Protein AF-A0A7W1Q3W5-F1 (afdb_monomer)

Structure (mmCIF, N/CA/C/O backbone):
data_AF-A0A7W1Q3W5-F1
#
_entry.id   AF-A0A7W1Q3W5-F1
#
loop_
_atom_site.group_PDB
_atom_site.id
_atom_site.type_symbol
_atom_site.label_atom_id
_atom_site.label_alt_id
_atom_site.label_comp_id
_atom_site.label_asym_id
_atom_site.label_entity_id
_atom_site.label_seq_id
_atom_site.pdbx_PDB_ins_code
_atom_site.Cartn_x
_atom_site.Cartn_y
_atom_site.Cartn_z
_atom_site.occupancy
_atom_site.B_iso_or_equiv
_atom_site.auth_seq_id
_atom_site.auth_comp_id
_atom_site.auth_asym_id
_atom_site.auth_atom_id
_atom_site.pdbx_PDB_model_num
ATOM 1 N N . MET A 1 1 ? 18.674 11.547 27.049 1.00 40.62 1 MET A N 1
ATOM 2 C CA . MET A 1 1 ? 17.275 11.812 26.647 1.00 40.62 1 MET A CA 1
ATOM 3 C C . MET A 1 1 ? 16.753 10.562 25.962 1.00 40.62 1 MET A C 1
ATOM 5 O O . MET A 1 1 ? 17.500 10.043 25.142 1.00 40.62 1 MET A O 1
ATOM 9 N N . PRO A 1 2 ? 15.563 10.035 26.292 1.00 38.75 2 PRO A N 1
ATOM 10 C CA . PRO A 1 2 ? 14.986 8.956 25.496 1.00 38.75 2 PRO A CA 1
ATOM 11 C C . PRO A 1 2 ? 14.741 9.477 24.074 1.00 38.75 2 PRO A C 1
ATOM 13 O O . PRO A 1 2 ? 14.192 10.569 23.912 1.00 38.75 2 PRO A O 1
ATOM 16 N N . GLU A 1 3 ? 15.195 8.737 23.061 1.00 40.53 3 GLU A N 1
ATOM 17 C CA . GLU A 1 3 ? 14.913 9.061 21.661 1.00 40.53 3 GLU A CA 1
ATOM 18 C C . GLU A 1 3 ? 13.396 9.215 21.452 1.00 40.53 3 GLU A C 1
ATOM 20 O O . GLU A 1 3 ? 12.605 8.476 22.055 1.00 40.53 3 GLU A O 1
ATOM 25 N N . PRO A 1 4 ? 12.949 10.174 20.622 1.00 46.84 4 PRO A N 1
ATOM 26 C CA . PRO A 1 4 ? 11.540 10.288 20.295 1.00 46.84 4 PRO A CA 1
ATOM 27 C C . PRO A 1 4 ? 11.075 8.972 19.670 1.00 46.84 4 PRO A C 1
ATOM 29 O O . PRO A 1 4 ? 11.595 8.557 18.640 1.00 46.84 4 PRO A O 1
ATOM 32 N N . ILE A 1 5 ? 10.080 8.327 20.296 1.00 50.56 5 ILE A N 1
ATOM 33 C CA . ILE A 1 5 ? 9.425 7.132 19.743 1.00 50.56 5 ILE A CA 1
ATOM 34 C C . ILE A 1 5 ? 9.083 7.431 18.275 1.00 50.56 5 ILE A C 1
ATOM 36 O O . ILE A 1 5 ? 8.315 8.381 18.047 1.00 50.56 5 ILE A O 1
ATOM 40 N N . PRO A 1 6 ? 9.633 6.680 17.302 1.00 59.75 6 PRO A N 1
ATOM 41 C CA . PRO A 1 6 ? 9.389 6.947 15.895 1.00 59.75 6 PRO A CA 1
ATOM 42 C C . PRO A 1 6 ? 7.882 6.897 15.629 1.00 59.75 6 PRO A C 1
ATOM 44 O O . PRO A 1 6 ? 7.162 6.042 16.149 1.00 59.75 6 PRO A O 1
ATOM 47 N N . GLY A 1 7 ? 7.379 7.884 14.885 1.00 67.94 7 GLY A N 1
ATOM 48 C CA . GLY A 1 7 ? 5.961 7.953 14.540 1.00 67.94 7 GLY A CA 1
ATOM 49 C C . GLY A 1 7 ? 5.513 6.710 13.767 1.00 67.94 7 GLY A C 1
ATOM 50 O O . GLY A 1 7 ? 6.300 6.087 13.060 1.00 67.94 7 GLY A O 1
ATOM 51 N N . PHE A 1 8 ? 4.232 6.355 13.877 1.00 83.12 8 PHE A N 1
ATOM 52 C CA . PHE A 1 8 ? 3.662 5.278 13.069 1.00 83.12 8 PHE A CA 1
ATOM 53 C C . PHE A 1 8 ? 3.396 5.773 11.646 1.00 83.12 8 PHE A C 1
ATOM 55 O O . PHE A 1 8 ? 2.922 6.899 11.470 1.00 83.12 8 PHE A O 1
ATOM 62 N N . GLY A 1 9 ? 3.653 4.925 10.650 1.00 91.50 9 GLY A N 1
ATOM 63 C CA . GLY A 1 9 ? 3.153 5.127 9.296 1.00 91.50 9 GLY A CA 1
ATOM 64 C C . GLY A 1 9 ? 1.659 4.818 9.239 1.00 91.50 9 GLY A C 1
ATOM 65 O O . GLY A 1 9 ? 1.210 3.795 9.757 1.00 91.50 9 GLY A O 1
ATOM 66 N N . TRP A 1 10 ? 0.890 5.693 8.601 1.00 94.25 10 TRP A N 1
ATOM 67 C CA . TRP A 1 10 ? -0.544 5.531 8.368 1.00 94.25 10 TRP A CA 1
ATOM 68 C C . TRP A 1 10 ? -0.860 5.642 6.883 1.00 94.25 10 TRP A C 1
ATOM 70 O O . T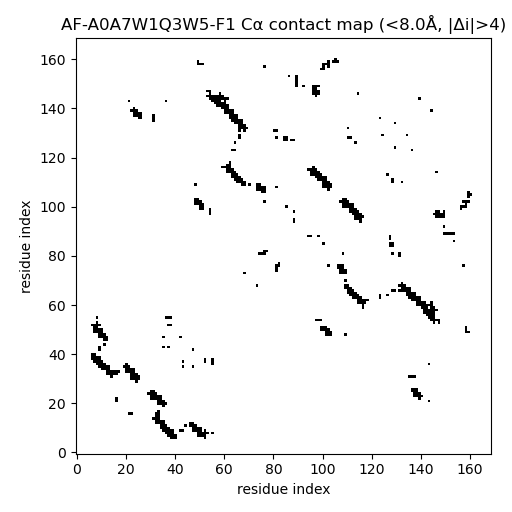RP A 1 10 ? -0.331 6.535 6.227 1.00 94.25 10 TRP A O 1
ATOM 80 N N . LEU A 1 11 ? -1.766 4.794 6.397 1.00 96.25 11 LEU A N 1
ATOM 81 C CA . LEU A 1 11 ? -2.305 4.810 5.037 1.00 96.25 11 LEU A CA 1
ATOM 82 C C . LEU A 1 11 ? -3.836 4.744 5.081 1.00 96.25 11 LEU A C 1
ATOM 84 O O . LEU A 1 11 ? -4.390 3.901 5.780 1.00 96.25 11 LEU A O 1
ATOM 88 N N . ALA A 1 12 ? -4.523 5.579 4.303 1.00 96.88 12 ALA A N 1
ATOM 89 C CA . ALA A 1 12 ? -5.936 5.404 3.955 1.00 96.88 12 ALA A CA 1
ATOM 90 C C . ALA A 1 12 ? -6.168 5.744 2.477 1.00 96.88 12 ALA A C 1
ATOM 92 O O . ALA A 1 12 ? -5.522 6.651 1.957 1.00 96.88 12 ALA A O 1
ATOM 93 N N . LEU A 1 13 ? -7.117 5.065 1.831 1.00 97.81 13 LEU A N 1
ATOM 94 C CA . LEU A 1 13 ? -7.659 5.457 0.529 1.00 97.81 13 LEU A CA 1
ATOM 95 C C . LEU A 1 13 ? -9.090 5.965 0.733 1.00 97.81 13 LEU A C 1
ATOM 97 O O . LEU A 1 13 ? -9.930 5.247 1.272 1.00 97.81 13 LEU A O 1
ATOM 101 N N . LEU A 1 14 ? -9.349 7.208 0.336 1.00 97.25 14 LEU A N 1
ATOM 102 C CA . LEU A 1 14 ? -10.624 7.899 0.512 1.00 97.25 14 LEU A CA 1
ATOM 103 C C . LEU A 1 14 ? -11.276 8.171 -0.844 1.00 97.25 14 LEU A C 1
ATOM 105 O O . LEU A 1 14 ? -10.593 8.431 -1.832 1.00 97.25 14 LEU A O 1
ATOM 109 N N . ALA A 1 15 ? -12.607 8.167 -0.886 1.00 95.94 15 ALA A N 1
ATOM 110 C CA . ALA A 1 15 ? -13.349 8.523 -2.095 1.00 95.94 15 ALA A CA 1
ATOM 111 C C . ALA A 1 15 ? -13.307 10.033 -2.396 1.00 95.94 15 ALA A C 1
ATOM 113 O O . ALA A 1 15 ? -13.418 10.432 -3.550 1.00 95.94 15 ALA A O 1
ATOM 114 N N . GLN A 1 16 ? -13.153 10.869 -1.366 1.00 94.75 16 GLN A N 1
ATOM 115 C CA . GLN A 1 16 ? -13.172 12.327 -1.469 1.00 94.75 16 GLN A CA 1
ATOM 116 C C . GLN A 1 16 ? -11.894 12.936 -0.899 1.00 94.75 16 GLN A C 1
ATOM 118 O O . GLN A 1 16 ? -11.250 12.356 -0.021 1.00 94.75 16 GLN A O 1
ATOM 123 N N . ALA A 1 17 ? -11.553 14.123 -1.399 1.00 95.19 17 ALA A N 1
ATOM 124 C CA . ALA A 1 17 ? -10.422 14.893 -0.917 1.00 95.19 17 ALA A CA 1
ATOM 125 C C . ALA A 1 17 ? -10.592 15.263 0.561 1.00 95.19 17 ALA A C 1
ATOM 127 O O . ALA A 1 17 ? -11.656 15.689 1.005 1.00 95.19 17 ALA A O 1
ATOM 128 N N . GLN A 1 18 ? -9.495 15.171 1.302 1.00 93.19 18 GLN A N 1
ATOM 129 C CA . GLN A 1 18 ? -9.364 15.706 2.652 1.00 93.19 18 GLN A CA 1
ATOM 130 C C . GLN A 1 18 ? -8.046 16.483 2.768 1.00 93.19 18 GLN A C 1
ATOM 132 O O . GLN A 1 18 ? -7.112 16.267 1.990 1.00 93.19 18 GLN A O 1
ATOM 137 N N . ALA A 1 19 ? -7.948 17.387 3.744 1.00 89.94 19 ALA A N 1
ATOM 138 C CA . ALA A 1 19 ? -6.705 18.090 4.049 1.00 89.94 19 ALA A CA 1
ATOM 139 C C . ALA A 1 19 ? -5.534 17.103 4.229 1.00 89.94 19 ALA A C 1
ATOM 141 O O . ALA A 1 19 ? -5.615 16.167 5.025 1.00 89.94 19 ALA A O 1
ATOM 142 N N . GLY A 1 20 ? -4.454 17.314 3.472 1.00 89.62 20 GLY A N 1
ATOM 143 C CA . GLY A 1 20 ? -3.271 16.448 3.480 1.00 89.62 20 GLY A CA 1
ATOM 144 C C . GLY A 1 20 ? -3.410 15.140 2.690 1.00 89.62 20 GLY A C 1
ATOM 145 O O . GLY A 1 20 ? -2.507 14.310 2.752 1.00 89.62 20 GLY A O 1
ATOM 146 N N . SER A 1 21 ? -4.512 14.939 1.962 1.00 96.75 21 SER A N 1
ATOM 147 C CA . SER A 1 21 ? -4.649 13.830 1.012 1.00 96.75 21 SER A CA 1
ATOM 148 C C . SER A 1 21 ? -4.075 14.183 -0.361 1.00 96.75 21 SER A C 1
ATOM 150 O O . SER A 1 21 ? -4.041 15.350 -0.751 1.00 96.75 21 SER A O 1
ATOM 152 N N . VAL A 1 22 ? -3.658 13.166 -1.110 1.00 97.62 22 VAL A N 1
ATOM 153 C CA . VAL A 1 22 ? -3.123 13.294 -2.466 1.00 97.62 22 VAL A CA 1
ATOM 154 C C . VAL A 1 22 ? -4.028 12.547 -3.434 1.00 97.62 22 VAL A C 1
ATOM 156 O O . VAL A 1 22 ? -4.354 11.383 -3.203 1.00 97.62 22 VAL A O 1
ATOM 159 N N . ALA A 1 23 ? -4.449 13.214 -4.508 1.00 98.12 23 ALA A N 1
ATOM 160 C CA . ALA A 1 23 ? -5.232 12.580 -5.559 1.00 98.12 23 ALA A CA 1
ATOM 161 C C . ALA A 1 23 ? -4.403 11.503 -6.272 1.00 98.12 23 ALA A C 1
ATOM 163 O O . ALA A 1 23 ? -3.225 11.705 -6.571 1.00 98.12 23 ALA A O 1
ATOM 164 N N . VAL A 1 24 ? -5.036 10.370 -6.553 1.00 98.31 24 VAL A N 1
ATOM 165 C CA . VAL A 1 24 ? -4.454 9.266 -7.319 1.00 98.31 24 VAL A CA 1
ATOM 166 C C . VAL A 1 24 ? -5.365 8.913 -8.480 1.00 98.31 24 VAL A C 1
ATOM 168 O O . VAL A 1 24 ? -6.583 9.099 -8.412 1.00 98.31 24 VAL A O 1
ATOM 171 N N . THR A 1 25 ? -4.785 8.394 -9.551 1.00 98.25 25 THR A N 1
ATOM 172 C CA . THR A 1 25 ? -5.526 7.967 -10.741 1.00 98.25 25 THR A CA 1
ATOM 173 C C . THR A 1 25 ? -5.447 6.459 -10.902 1.00 98.25 25 THR A C 1
ATOM 175 O O . THR A 1 25 ? -4.610 5.791 -10.299 1.00 98.25 25 THR A O 1
ATOM 178 N N . LYS A 1 26 ? -6.357 5.896 -11.687 1.00 97.25 26 LYS A N 1
ATOM 179 C CA . LYS A 1 26 ? -6.270 4.516 -12.163 1.00 97.25 26 LYS A CA 1
ATOM 180 C C . LYS A 1 26 ? -5.412 4.457 -13.437 1.00 97.25 26 LYS A C 1
ATOM 182 O O . LYS A 1 26 ? -5.154 5.500 -14.038 1.00 97.25 26 LYS A O 1
ATOM 187 N N . PRO A 1 27 ? -5.002 3.258 -13.893 1.00 94.81 27 PRO A N 1
ATOM 188 C CA . PRO A 1 27 ? -4.226 3.111 -15.126 1.00 94.81 27 PRO A CA 1
ATOM 189 C C . PRO A 1 27 ? -4.916 3.659 -16.386 1.00 94.81 27 PRO A C 1
ATOM 191 O O . PRO A 1 27 ? -4.235 4.068 -17.316 1.00 94.81 27 PRO A O 1
ATOM 194 N N . ASP A 1 28 ? -6.251 3.701 -16.407 1.00 94.75 28 ASP A N 1
ATOM 195 C CA . ASP A 1 28 ? -7.052 4.279 -17.498 1.00 94.75 28 ASP A CA 1
ATOM 196 C C . ASP A 1 28 ? -7.164 5.818 -17.434 1.00 94.75 28 ASP A C 1
ATOM 198 O O . ASP A 1 28 ? -7.880 6.425 -18.228 1.00 94.75 28 ASP A O 1
ATOM 202 N N . GLY A 1 29 ? -6.488 6.459 -16.475 1.00 95.31 29 GLY A N 1
ATOM 203 C CA . GLY A 1 29 ? -6.526 7.903 -16.247 1.00 95.31 29 GLY A CA 1
ATOM 204 C C . GLY A 1 29 ? -7.731 8.392 -15.438 1.00 95.31 29 GLY A C 1
ATOM 205 O O . GLY A 1 29 ? -7.758 9.557 -15.041 1.00 95.31 29 GLY A O 1
ATOM 206 N N . SER A 1 30 ? -8.708 7.532 -15.135 1.00 97.44 30 SER A N 1
ATOM 207 C CA . SER A 1 30 ? -9.865 7.912 -14.322 1.00 97.44 30 SER A CA 1
ATOM 208 C C . SER A 1 30 ? -9.481 8.154 -12.851 1.00 97.44 30 SER A C 1
ATOM 210 O O . SER A 1 30 ? -8.459 7.643 -12.375 1.00 97.44 30 SER A O 1
ATOM 212 N N . PRO A 1 31 ? -10.283 8.915 -12.082 1.00 97.88 31 PRO A N 1
ATOM 213 C CA . PRO A 1 31 ? -10.023 9.125 -10.660 1.00 97.88 31 PRO A CA 1
ATOM 214 C C . PRO A 1 31 ? -9.967 7.806 -9.870 1.00 97.88 31 PRO A C 1
ATOM 216 O O . PRO A 1 31 ? -10.890 6.989 -9.915 1.00 97.88 31 PRO A O 1
ATOM 219 N N . GLY A 1 32 ? -8.881 7.612 -9.117 1.00 96.88 32 GLY A N 1
ATOM 220 C CA . GLY A 1 32 ? -8.659 6.466 -8.227 1.00 96.88 32 GLY A CA 1
ATOM 221 C C . GLY A 1 32 ? -8.976 6.751 -6.755 1.00 96.88 32 GLY A C 1
ATOM 222 O O . GLY A 1 32 ? -8.954 5.830 -5.942 1.00 96.88 32 GLY A O 1
ATOM 223 N N . GLY A 1 33 ? -9.278 8.007 -6.416 1.00 97.75 33 GLY A N 1
ATOM 224 C CA . GLY A 1 33 ? -9.553 8.476 -5.058 1.00 97.75 33 GLY A CA 1
ATOM 225 C C . GLY A 1 33 ? -8.428 9.350 -4.505 1.00 97.75 33 GLY A C 1
ATOM 226 O O . GLY A 1 33 ? -7.665 9.965 -5.251 1.00 97.75 33 GLY A O 1
ATOM 227 N N . HIS A 1 34 ? -8.341 9.411 -3.180 1.00 98.31 34 HIS A N 1
ATOM 228 C CA . HIS A 1 34 ? -7.400 10.251 -2.450 1.00 98.31 34 HIS A CA 1
ATOM 229 C C . HIS A 1 34 ? -6.648 9.433 -1.400 1.00 98.31 34 HIS A C 1
ATOM 231 O O . HIS A 1 34 ? -7.253 8.882 -0.480 1.00 98.31 34 HIS A O 1
ATOM 237 N N . LEU A 1 35 ? -5.322 9.361 -1.515 1.00 97.69 35 LEU A N 1
ATOM 238 C CA . LEU A 1 35 ? -4.468 8.717 -0.523 1.00 97.69 35 LEU A CA 1
ATOM 239 C C . LEU A 1 35 ? -4.140 9.676 0.619 1.00 97.69 35 LEU A C 1
ATOM 241 O O . LEU A 1 35 ? -3.681 10.793 0.397 1.00 97.69 35 LEU A O 1
ATOM 245 N N . VAL A 1 36 ? -4.311 9.213 1.852 1.00 97.00 36 VAL A N 1
ATOM 246 C CA . VAL A 1 36 ? -3.787 9.860 3.056 1.00 97.00 36 VAL A CA 1
ATOM 247 C C . VAL A 1 36 ? -2.611 9.037 3.551 1.00 97.00 36 VAL A C 1
ATOM 249 O O . VAL A 1 36 ? -2.790 7.883 3.940 1.00 97.00 36 VAL A O 1
ATOM 252 N N . LEU A 1 37 ? -1.425 9.641 3.564 1.00 95.19 37 LEU A N 1
ATOM 253 C CA . LEU A 1 37 ? -0.191 9.041 4.061 1.00 95.19 37 LEU A CA 1
ATOM 254 C C . LEU A 1 37 ? 0.459 9.977 5.077 1.00 95.19 37 LEU A C 1
ATOM 256 O O . LEU A 1 37 ? 0.624 11.166 4.816 1.00 95.19 37 LEU A O 1
ATOM 260 N N . ALA A 1 38 ? 0.805 9.459 6.254 1.00 93.06 38 ALA A N 1
ATOM 261 C CA . ALA A 1 38 ? 1.414 10.271 7.305 1.00 93.06 38 ALA A CA 1
ATOM 262 C C . ALA A 1 38 ? 2.289 9.439 8.241 1.00 93.06 38 ALA A C 1
ATOM 264 O O . ALA A 1 38 ? 1.928 8.320 8.595 1.00 93.06 38 ALA A O 1
ATOM 265 N N . VAL A 1 39 ? 3.383 10.034 8.722 1.00 92.38 39 VAL A N 1
ATOM 266 C CA . VAL A 1 39 ? 4.194 9.487 9.818 1.00 92.38 39 VAL A CA 1
ATOM 267 C C . VAL A 1 39 ? 3.922 10.307 11.074 1.00 92.38 39 VAL A C 1
ATOM 269 O O . VAL A 1 39 ? 4.395 11.433 11.206 1.00 92.38 39 VAL A O 1
ATOM 272 N N . ARG A 1 40 ? 3.097 9.781 11.984 1.00 90.56 40 ARG A N 1
ATOM 273 C CA . ARG A 1 40 ? 2.697 10.475 13.222 1.00 90.56 40 ARG A CA 1
ATOM 274 C C . ARG A 1 40 ? 2.115 9.512 14.256 1.00 90.56 40 ARG A C 1
ATOM 276 O O . ARG A 1 40 ? 1.724 8.396 13.934 1.00 90.56 40 ARG A O 1
ATOM 283 N N . ARG A 1 41 ? 2.007 9.944 15.517 1.00 86.69 41 ARG A N 1
ATOM 284 C CA . ARG A 1 41 ? 1.433 9.106 16.592 1.00 86.69 41 ARG A CA 1
ATOM 285 C C . ARG A 1 41 ? -0.071 8.868 16.423 1.00 86.69 41 ARG A C 1
ATOM 287 O O . ARG A 1 41 ? -0.529 7.735 16.526 1.00 86.69 41 ARG A O 1
ATOM 294 N N . GLY A 1 42 ? -0.833 9.932 16.172 1.00 87.44 42 GLY A N 1
ATOM 295 C CA . GLY A 1 42 ? -2.293 9.873 16.098 1.00 87.44 42 GLY A CA 1
ATOM 296 C C . GLY A 1 42 ? -2.805 9.395 14.743 1.00 87.44 42 GLY A C 1
ATOM 297 O O . GLY A 1 42 ? -2.382 9.898 13.702 1.00 87.44 42 GLY A O 1
ATOM 298 N N . LYS A 1 43 ? -3.772 8.481 14.749 1.00 91.06 43 LYS A N 1
ATOM 299 C CA . LYS A 1 43 ? -4.421 7.980 13.534 1.00 91.06 43 LYS A CA 1
ATOM 300 C C . LYS A 1 43 ? -5.094 9.134 12.754 1.00 91.06 43 LYS A C 1
ATOM 302 O O . LYS A 1 43 ? -5.863 9.882 13.354 1.00 91.06 43 LYS A O 1
ATOM 307 N N . PRO A 1 44 ? -4.788 9.344 11.455 1.00 92.06 44 PRO A N 1
ATOM 308 C CA . PRO A 1 44 ? -5.278 10.501 10.695 1.00 92.06 44 PRO A CA 1
ATOM 309 C C . PRO A 1 44 ? -6.721 10.420 10.236 1.00 92.06 44 PRO A C 1
ATOM 311 O O . PRO A 1 44 ? -7.373 11.447 10.088 1.00 92.06 44 PRO A O 1
ATOM 314 N N . HIS A 1 45 ? -7.217 9.209 10.041 1.00 93.50 45 HIS A N 1
ATOM 315 C CA . HIS A 1 45 ? -8.572 8.962 9.591 1.00 93.50 45 HIS A CA 1
ATOM 316 C C . HIS A 1 45 ? -9.050 7.644 10.192 1.00 93.50 45 HIS A C 1
ATOM 318 O O . HIS A 1 45 ? -8.237 6.739 10.386 1.00 93.50 45 HIS A O 1
ATOM 324 N N . ARG A 1 46 ? -10.352 7.490 10.463 1.00 92.06 46 ARG A N 1
ATOM 325 C CA . ARG A 1 46 ? -10.904 6.251 11.052 1.00 92.06 46 ARG A CA 1
ATOM 326 C C . ARG A 1 46 ? -10.569 5.002 10.228 1.00 92.06 46 ARG A C 1
ATOM 328 O O . ARG A 1 46 ? -10.336 3.936 10.793 1.00 92.06 46 ARG A O 1
ATOM 335 N N . ASP A 1 47 ? -10.446 5.164 8.914 1.00 92.56 47 ASP A N 1
ATOM 336 C CA . ASP A 1 47 ? -10.146 4.076 7.981 1.00 92.56 47 ASP A CA 1
ATOM 337 C C . ASP A 1 47 ? -8.650 3.838 7.779 1.00 92.56 47 ASP A C 1
ATOM 339 O O . ASP A 1 47 ? -8.280 2.846 7.163 1.00 92.56 47 ASP A O 1
ATOM 343 N N . ALA A 1 48 ? -7.789 4.678 8.363 1.00 93.44 48 ALA A N 1
ATOM 344 C CA . ALA A 1 48 ? -6.353 4.510 8.233 1.00 93.44 48 ALA A CA 1
ATOM 345 C C . ALA A 1 48 ? -5.859 3.213 8.892 1.00 93.44 48 ALA A C 1
ATOM 347 O O . ALA A 1 48 ? -6.260 2.855 10.005 1.00 93.44 48 ALA A O 1
ATOM 348 N N . VAL A 1 49 ? -4.959 2.537 8.197 1.00 93.88 49 VAL A N 1
ATOM 349 C CA . VAL A 1 49 ? -4.262 1.326 8.629 1.00 93.88 49 VAL A CA 1
ATOM 350 C C . VAL A 1 49 ? -2.779 1.637 8.765 1.00 93.88 49 VAL A C 1
ATOM 352 O O . VAL A 1 49 ? -2.286 2.615 8.197 1.00 93.88 49 VAL A O 1
ATOM 355 N N . ARG A 1 50 ? -2.070 0.853 9.571 1.00 93.25 50 ARG A N 1
ATOM 356 C CA . ARG A 1 50 ? -0.634 1.043 9.757 1.00 93.25 50 ARG A CA 1
ATOM 357 C C . ARG A 1 50 ? 0.129 0.495 8.566 1.00 93.25 50 ARG A C 1
ATOM 359 O O . ARG A 1 50 ? -0.212 -0.567 8.057 1.00 93.25 50 ARG A O 1
ATOM 366 N N . ILE A 1 51 ? 1.172 1.216 8.191 1.00 92.38 51 ILE A N 1
ATOM 367 C CA . ILE A 1 51 ? 2.134 0.889 7.139 1.00 92.38 51 ILE A CA 1
ATOM 368 C C . ILE A 1 51 ? 3.545 1.098 7.701 1.00 92.38 51 ILE A C 1
ATOM 370 O O . ILE A 1 51 ? 3.720 1.845 8.671 1.00 92.38 51 ILE A O 1
ATOM 374 N N . ALA A 1 52 ? 4.547 0.469 7.091 1.00 89.62 52 ALA A N 1
ATOM 375 C CA . ALA A 1 52 ? 5.951 0.820 7.280 1.00 89.62 52 ALA A CA 1
ATOM 376 C C . ALA A 1 52 ? 6.160 2.353 7.191 1.00 89.62 52 ALA A C 1
ATOM 378 O O . ALA A 1 52 ? 5.881 2.942 6.144 1.00 89.62 52 ALA A O 1
ATOM 379 N N . PRO A 1 53 ? 6.620 3.053 8.245 1.00 89.62 53 PRO A N 1
ATOM 380 C CA . PRO A 1 53 ? 6.855 4.498 8.163 1.00 89.62 53 PRO A CA 1
ATOM 381 C C . PRO A 1 53 ? 7.917 4.863 7.115 1.00 89.62 53 PRO A C 1
ATOM 383 O O . PRO A 1 53 ? 7.854 5.932 6.514 1.00 89.62 53 PRO A O 1
ATOM 386 N N . GLU A 1 54 ? 8.869 3.971 6.856 1.00 88.94 54 GLU A N 1
ATOM 387 C CA . GLU A 1 54 ? 9.956 4.167 5.907 1.00 88.94 54 GLU A CA 1
ATOM 388 C C . GLU A 1 54 ? 9.508 4.228 4.443 1.00 88.94 54 GLU A C 1
ATOM 390 O O . GLU A 1 54 ? 10.244 4.808 3.639 1.00 88.94 54 GLU A O 1
ATOM 395 N N . VAL A 1 55 ? 8.327 3.700 4.095 1.00 91.19 55 VAL A N 1
ATOM 396 C CA . VAL A 1 55 ? 7.809 3.753 2.716 1.00 91.19 55 VAL A CA 1
ATOM 397 C C . VAL A 1 55 ? 6.983 5.010 2.429 1.00 91.19 55 VAL A C 1
ATOM 399 O O . VAL A 1 55 ? 6.489 5.194 1.318 1.00 91.19 55 VAL A O 1
ATOM 402 N N . VAL A 1 56 ? 6.831 5.903 3.411 1.00 92.69 56 VAL A N 1
ATOM 403 C CA . VAL A 1 56 ? 6.112 7.175 3.263 1.00 92.69 56 VAL A CA 1
ATOM 404 C C . VAL A 1 56 ? 7.082 8.284 2.844 1.00 92.69 56 VAL A C 1
ATOM 406 O O . VAL A 1 56 ? 8.085 8.524 3.517 1.00 92.69 56 VAL A O 1
ATOM 409 N N . GLY A 1 57 ? 6.764 9.018 1.772 1.00 89.44 57 GLY A N 1
ATOM 410 C CA . GLY A 1 57 ? 7.451 10.261 1.409 1.00 89.44 57 GLY A CA 1
ATOM 411 C C . GLY A 1 57 ? 8.180 10.242 0.065 1.00 89.44 57 GLY A C 1
ATOM 412 O O . GLY A 1 57 ? 7.703 9.676 -0.907 1.00 89.44 57 GLY A O 1
ATOM 413 N N . LYS A 1 58 ? 9.323 10.938 0.002 1.00 89.31 58 LYS A N 1
ATOM 414 C CA . LYS A 1 58 ? 9.944 11.508 -1.212 1.00 89.31 58 LYS A CA 1
ATOM 415 C C . LYS A 1 58 ? 10.563 10.503 -2.207 1.00 89.31 58 LYS A C 1
ATOM 417 O O . LYS A 1 58 ? 11.758 10.583 -2.477 1.00 89.31 58 LYS A O 1
ATOM 422 N N . GLY A 1 59 ? 9.786 9.566 -2.739 1.00 93.94 59 GLY A N 1
ATOM 423 C CA . GLY A 1 59 ? 10.185 8.717 -3.865 1.00 93.94 59 GLY A CA 1
ATOM 424 C C . GLY A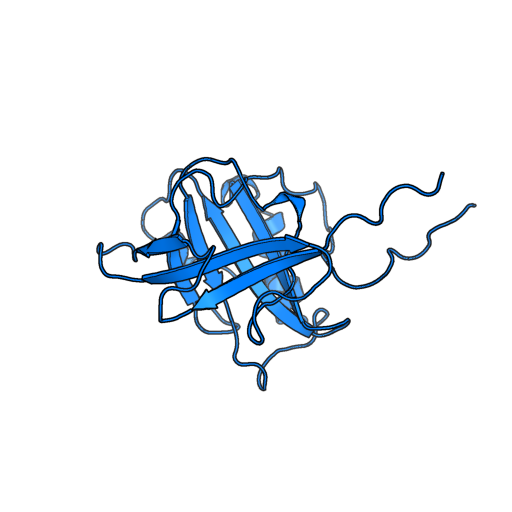 1 59 ? 9.628 9.183 -5.218 1.00 93.94 59 GLY A C 1
ATOM 425 O O . GLY A 1 59 ? 8.969 10.226 -5.295 1.00 93.94 59 GLY A O 1
ATOM 426 N N . PRO A 1 60 ? 9.914 8.431 -6.296 1.00 96.75 60 PRO A N 1
ATOM 427 C CA . PRO A 1 60 ? 9.382 8.688 -7.632 1.00 96.75 60 PRO A CA 1
ATOM 428 C C . PRO A 1 60 ? 7.871 8.424 -7.702 1.00 96.75 60 PRO A C 1
ATOM 430 O O . PRO A 1 60 ? 7.262 7.942 -6.746 1.00 96.75 60 PRO A O 1
ATOM 433 N N . ALA A 1 61 ? 7.259 8.744 -8.843 1.00 96.88 61 ALA A N 1
ATOM 434 C CA . ALA A 1 61 ? 5.913 8.266 -9.140 1.00 96.88 61 ALA A CA 1
ATOM 435 C C . ALA A 1 61 ? 5.926 6.733 -9.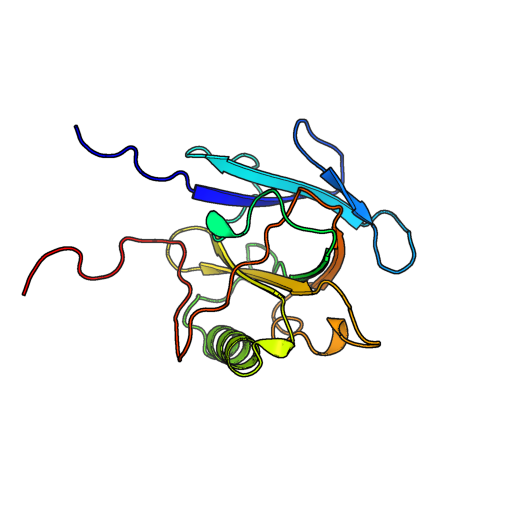257 1.00 96.88 61 ALA A C 1
ATOM 437 O O . ALA A 1 61 ? 6.917 6.158 -9.708 1.00 96.88 61 ALA A O 1
ATOM 438 N N . LEU A 1 62 ? 4.844 6.081 -8.831 1.00 97.25 62 LEU A N 1
ATOM 439 C CA . LEU A 1 62 ? 4.755 4.622 -8.782 1.00 97.25 62 LEU A CA 1
ATOM 440 C C . LEU A 1 62 ? 3.419 4.125 -9.322 1.00 97.25 62 LEU A C 1
ATOM 442 O O . LEU A 1 62 ? 2.355 4.645 -8.978 1.00 97.25 62 LEU A O 1
ATOM 446 N N . ALA A 1 63 ? 3.478 3.034 -10.076 1.00 97.62 63 ALA A N 1
ATOM 447 C CA . ALA A 1 63 ? 2.347 2.144 -10.255 1.00 97.62 63 ALA A CA 1
ATOM 448 C C . ALA A 1 63 ? 2.207 1.270 -9.007 1.00 97.62 63 ALA A C 1
ATOM 450 O O . ALA A 1 63 ? 3.160 0.618 -8.586 1.00 97.62 63 ALA A O 1
ATOM 451 N N . VAL A 1 64 ? 1.027 1.281 -8.395 1.00 97.69 64 VAL A N 1
ATOM 452 C CA . VAL A 1 64 ? 0.763 0.690 -7.083 1.00 97.69 64 VAL A CA 1
ATOM 453 C C . VAL A 1 64 ? -0.384 -0.303 -7.157 1.00 97.69 64 VAL A C 1
ATOM 455 O O . VAL A 1 64 ? -1.451 -0.007 -7.698 1.00 97.69 64 VAL A O 1
ATOM 458 N N . SER A 1 65 ? -0.168 -1.474 -6.568 1.00 97.69 65 SER A N 1
ATOM 459 C CA . SER A 1 65 ? -1.225 -2.399 -6.183 1.00 97.69 65 SER A CA 1
ATOM 460 C C . SER A 1 65 ? -1.485 -2.237 -4.692 1.00 97.69 65 SER A C 1
ATOM 462 O O . SER A 1 65 ? -0.592 -2.465 -3.877 1.00 97.69 65 SER A O 1
ATOM 464 N N . LEU A 1 66 ? -2.689 -1.799 -4.340 1.00 98.25 66 LEU A N 1
ATOM 465 C CA . LEU A 1 66 ? -3.131 -1.635 -2.961 1.00 98.25 66 LEU A CA 1
ATOM 466 C C . LEU A 1 66 ? -4.284 -2.602 -2.703 1.00 98.25 66 LEU A C 1
ATOM 468 O O . LEU A 1 66 ? -5.354 -2.446 -3.281 1.00 98.25 66 LEU A O 1
ATOM 472 N N . VAL A 1 67 ? -4.088 -3.585 -1.832 1.00 98.19 67 VAL A N 1
ATOM 473 C CA . VAL A 1 67 ? -5.137 -4.533 -1.441 1.00 98.19 67 VAL A CA 1
ATOM 474 C C . VAL A 1 67 ? -5.678 -4.134 -0.078 1.00 98.19 67 VAL A C 1
ATOM 476 O O . VAL A 1 67 ? -4.910 -4.014 0.872 1.00 98.19 67 VAL A O 1
ATOM 479 N N . LEU A 1 68 ? -6.993 -3.927 0.030 1.00 96.88 68 LEU A N 1
ATOM 480 C CA . LEU A 1 68 ? -7.655 -3.505 1.272 1.00 96.88 68 LEU A CA 1
ATOM 481 C C . LEU A 1 68 ? -8.941 -4.314 1.516 1.00 96.88 68 LEU A C 1
ATOM 483 O O . LEU A 1 68 ? -10.019 -3.894 1.085 1.00 96.88 68 LEU A O 1
ATOM 487 N N . PRO A 1 69 ? -8.876 -5.459 2.220 1.00 94.94 69 PRO A N 1
ATOM 488 C CA . PRO A 1 69 ? -10.075 -6.164 2.672 1.00 94.94 69 PRO A CA 1
ATOM 489 C C . PRO A 1 69 ? -10.953 -5.299 3.606 1.00 94.94 69 PRO A C 1
ATOM 491 O O . PRO A 1 69 ? -10.434 -4.555 4.459 1.00 94.94 69 PRO A O 1
ATOM 494 N N . PRO A 1 70 ? -12.290 -5.436 3.520 1.00 92.19 70 PRO A N 1
ATOM 495 C CA . PRO A 1 70 ? -13.219 -4.860 4.489 1.00 92.19 70 PRO A CA 1
ATOM 496 C C . PRO A 1 70 ? -12.872 -5.231 5.938 1.00 92.19 70 PRO A C 1
ATOM 498 O O . PRO A 1 70 ? -12.437 -6.343 6.220 1.00 92.19 70 PRO A O 1
ATOM 501 N N . ARG A 1 71 ? -13.115 -4.317 6.891 1.00 88.38 71 ARG A N 1
ATOM 502 C CA . ARG A 1 71 ? -12.765 -4.490 8.321 1.00 88.38 71 ARG A CA 1
ATOM 503 C C . ARG A 1 71 ? -13.248 -5.817 8.929 1.00 88.38 71 ARG A C 1
ATOM 505 O O . ARG A 1 71 ? -12.522 -6.397 9.725 1.00 88.38 71 ARG A O 1
ATOM 512 N N . GLY A 1 72 ? -14.435 -6.292 8.546 1.00 87.69 72 GLY A N 1
ATOM 513 C CA . GLY A 1 72 ? -15.037 -7.525 9.072 1.00 87.69 72 GLY A CA 1
ATOM 514 C C . GLY A 1 72 ? -14.555 -8.827 8.424 1.00 87.69 72 GLY A C 1
ATOM 515 O O . GLY A 1 72 ? -14.929 -9.893 8.893 1.00 87.69 72 GLY A O 1
ATOM 516 N N . THR A 1 73 ? -13.745 -8.761 7.365 1.00 90.62 73 THR A N 1
ATOM 517 C CA . THR A 1 73 ? -13.277 -9.939 6.608 1.00 90.62 73 THR A CA 1
ATOM 518 C C . THR A 1 73 ? -11.754 -10.051 6.605 1.00 90.62 73 THR A C 1
ATOM 520 O O . THR A 1 73 ? -11.176 -10.706 5.742 1.00 90.62 73 THR A O 1
ATOM 523 N N . ARG A 1 74 ? -11.086 -9.342 7.519 1.00 93.12 74 ARG A N 1
ATOM 524 C CA . ARG A 1 74 ? -9.627 -9.305 7.605 1.00 93.12 74 ARG A CA 1
ATOM 525 C C . ARG A 1 74 ? -9.098 -10.586 8.249 1.00 93.12 74 ARG A C 1
ATOM 527 O O . ARG A 1 74 ? -9.454 -10.843 9.401 1.00 93.12 74 ARG A O 1
ATOM 534 N N . PRO A 1 75 ? -8.247 -11.360 7.557 1.00 91.88 75 PRO A N 1
ATOM 535 C CA . PRO A 1 75 ? -7.573 -12.494 8.167 1.00 91.88 75 PRO A CA 1
ATOM 536 C C . PRO A 1 75 ? -6.595 -12.046 9.260 1.00 91.88 75 PRO A C 1
ATOM 538 O O . PRO A 1 75 ? -6.189 -10.878 9.358 1.00 91.88 75 PRO A O 1
ATOM 541 N N . LEU A 1 76 ? -6.194 -13.009 10.088 1.00 91.88 76 LEU A N 1
ATOM 542 C CA . LEU A 1 76 ? -5.060 -12.827 10.983 1.00 91.88 76 LEU A CA 1
ATOM 543 C C . LEU A 1 76 ? -3.773 -12.652 10.169 1.00 91.88 76 LEU A C 1
ATOM 545 O O . LEU A 1 76 ? -3.669 -13.098 9.029 1.00 91.88 76 LEU A O 1
ATOM 549 N N . PHE A 1 77 ? -2.784 -11.977 10.749 1.00 88.44 77 PHE A N 1
ATOM 550 C CA . PHE A 1 77 ? -1.513 -11.740 10.066 1.00 88.44 77 PHE A CA 1
ATOM 551 C C . PHE A 1 77 ? -0.723 -13.029 9.797 1.00 88.44 77 PHE A C 1
ATOM 553 O O . PHE A 1 77 ? -0.006 -13.114 8.806 1.00 88.44 77 PHE A O 1
ATOM 560 N N . ASP A 1 78 ? -0.855 -14.019 10.676 1.00 89.00 78 ASP A N 1
ATOM 561 C CA . ASP A 1 78 ? -0.239 -15.343 10.574 1.00 89.00 78 ASP A CA 1
ATOM 562 C C . ASP A 1 78 ? -1.078 -16.345 9.766 1.00 89.00 78 ASP A C 1
ATOM 564 O O . ASP A 1 78 ? -0.701 -17.512 9.661 1.00 89.00 78 ASP A O 1
ATOM 568 N N . ASP A 1 79 ? -2.179 -15.898 9.153 1.00 93.19 79 ASP A N 1
ATOM 569 C CA . ASP A 1 79 ? -2.945 -16.725 8.230 1.00 93.19 79 ASP A CA 1
ATOM 570 C C . ASP A 1 79 ? -2.031 -17.238 7.095 1.00 93.19 79 ASP A C 1
ATOM 572 O O . ASP A 1 79 ? -1.312 -16.442 6.472 1.00 93.19 79 ASP A O 1
ATOM 576 N N . PRO A 1 80 ? -2.039 -18.551 6.788 1.00 94.19 80 PRO A N 1
ATOM 577 C CA . PRO A 1 80 ? -1.168 -19.125 5.766 1.00 94.19 80 PRO A CA 1
ATOM 578 C C . PRO A 1 80 ? -1.286 -18.456 4.392 1.00 94.19 80 PRO A C 1
ATOM 580 O O . PRO A 1 80 ? -0.296 -18.393 3.661 1.00 94.19 80 PRO A O 1
ATOM 583 N N . ALA A 1 81 ? -2.458 -17.927 4.033 1.00 94.94 81 ALA A N 1
ATOM 584 C CA . ALA A 1 81 ? -2.653 -17.221 2.774 1.00 94.94 81 ALA A CA 1
ATOM 585 C C . ALA A 1 81 ? -1.962 -15.846 2.778 1.00 94.94 81 ALA A C 1
ATOM 587 O O . ALA A 1 81 ? -1.356 -15.462 1.775 1.00 94.94 81 ALA A O 1
ATOM 588 N N . VAL A 1 82 ? -1.980 -15.135 3.912 1.00 94.69 82 VAL A N 1
ATOM 589 C CA . VAL A 1 82 ? -1.254 -13.865 4.102 1.00 94.69 82 VAL A CA 1
ATOM 590 C C . VAL A 1 82 ? 0.254 -14.105 4.073 1.00 94.69 82 VAL A C 1
ATOM 592 O O . VAL A 1 82 ? 0.976 -13.432 3.333 1.00 94.69 82 VAL A O 1
ATOM 595 N N . VAL A 1 83 ? 0.735 -15.093 4.832 1.00 92.25 83 VAL A N 1
ATOM 596 C CA . VAL A 1 83 ? 2.160 -15.446 4.889 1.00 92.25 83 VAL A CA 1
ATOM 597 C C . VAL A 1 83 ? 2.658 -15.917 3.523 1.00 92.25 83 VAL A C 1
ATOM 599 O O . VAL A 1 83 ? 3.715 -15.476 3.071 1.00 92.25 83 VAL A O 1
ATOM 602 N N . GLY A 1 84 ? 1.890 -16.760 2.829 1.00 92.81 84 GLY A N 1
ATOM 603 C CA . GLY A 1 84 ? 2.220 -17.239 1.488 1.00 92.81 84 GLY A CA 1
ATOM 604 C C . GLY A 1 84 ? 2.313 -16.106 0.463 1.00 92.81 84 GLY A C 1
ATOM 605 O O . GLY A 1 84 ? 3.278 -16.051 -0.301 1.00 92.81 84 GLY A O 1
ATOM 606 N N . ALA A 1 85 ? 1.368 -15.161 0.485 1.00 93.88 85 ALA A N 1
ATOM 607 C CA . ALA A 1 85 ? 1.405 -13.981 -0.378 1.00 93.88 85 ALA A CA 1
ATOM 608 C C . ALA A 1 85 ? 2.615 -13.080 -0.073 1.00 93.88 85 ALA A C 1
ATOM 610 O O . ALA A 1 85 ? 3.319 -12.661 -0.993 1.00 93.88 85 ALA A O 1
ATOM 611 N N . MET A 1 86 ? 2.916 -12.843 1.208 1.00 91.81 86 MET A N 1
ATOM 612 C CA . MET A 1 86 ? 4.095 -12.080 1.630 1.00 91.81 86 MET A CA 1
ATOM 613 C C . MET A 1 86 ? 5.393 -12.734 1.143 1.00 91.81 86 MET A C 1
ATOM 615 O O . MET A 1 86 ? 6.240 -12.066 0.554 1.00 91.81 86 MET A O 1
ATOM 619 N N . GLN A 1 87 ? 5.540 -14.047 1.333 1.00 89.62 87 GLN A N 1
ATOM 620 C CA . GLN A 1 87 ? 6.709 -14.789 0.860 1.00 89.62 87 GLN A CA 1
ATOM 621 C C . GLN A 1 87 ? 6.850 -14.739 -0.662 1.00 89.62 87 GLN A C 1
ATOM 623 O O . GLN A 1 87 ? 7.969 -14.642 -1.157 1.00 89.62 87 GLN A O 1
ATOM 628 N N . ALA A 1 88 ? 5.744 -14.789 -1.407 1.00 90.50 88 ALA A N 1
ATOM 629 C CA . ALA A 1 88 ? 5.777 -14.670 -2.860 1.00 90.50 88 ALA A CA 1
ATOM 630 C C . ALA A 1 88 ? 6.334 -13.310 -3.312 1.00 90.50 88 ALA A C 1
ATOM 632 O O . ALA A 1 88 ? 7.152 -13.277 -4.225 1.00 90.50 88 ALA A O 1
ATOM 633 N N . VAL A 1 89 ? 5.966 -12.209 -2.640 1.00 89.06 89 VAL A N 1
ATOM 634 C CA . VAL A 1 89 ? 6.547 -10.883 -2.921 1.00 89.06 89 VAL A CA 1
ATOM 635 C C . VAL A 1 89 ? 8.036 -10.843 -2.574 1.00 89.06 89 VAL A C 1
ATOM 637 O O . VAL A 1 89 ? 8.842 -10.390 -3.379 1.00 89.06 89 VAL A O 1
ATOM 640 N N . LEU A 1 90 ? 8.423 -11.346 -1.399 1.00 86.38 90 LEU A N 1
ATOM 641 C CA . LEU A 1 90 ? 9.816 -11.292 -0.937 1.00 86.38 90 LEU A CA 1
ATOM 642 C C . LEU A 1 90 ? 10.771 -12.193 -1.741 1.00 86.38 90 LEU A C 1
ATOM 644 O O . LEU A 1 90 ? 11.969 -11.925 -1.778 1.00 86.38 90 LEU A O 1
ATOM 648 N N . ARG A 1 91 ? 10.266 -13.253 -2.386 1.00 86.19 91 ARG A N 1
ATOM 649 C CA . ARG A 1 91 ? 11.059 -14.130 -3.270 1.00 86.19 91 ARG A CA 1
ATOM 650 C C . ARG A 1 91 ? 11.408 -13.489 -4.610 1.00 86.19 91 ARG A C 1
ATOM 652 O O . ARG A 1 91 ? 12.350 -13.942 -5.251 1.00 86.19 91 ARG A O 1
ATOM 659 N N . ASP A 1 92 ? 10.672 -12.463 -5.020 1.00 81.31 92 ASP A N 1
ATOM 660 C CA . ASP A 1 92 ? 10.890 -11.743 -6.271 1.00 81.31 92 ASP A CA 1
ATOM 661 C C . ASP A 1 92 ? 11.073 -10.241 -5.994 1.00 81.31 92 ASP A C 1
ATOM 663 O O . ASP A 1 92 ? 10.188 -9.426 -6.273 1.00 81.31 92 ASP A O 1
ATOM 667 N N . PRO A 1 93 ? 12.219 -9.838 -5.412 1.00 70.19 93 PRO A N 1
ATOM 668 C CA . PRO A 1 93 ? 12.463 -8.438 -5.087 1.00 70.19 93 PRO A CA 1
ATOM 669 C C . PRO A 1 93 ? 12.583 -7.546 -6.331 1.00 70.19 93 PRO A C 1
ATOM 671 O O . PRO A 1 93 ? 12.400 -6.337 -6.225 1.00 70.19 93 PRO A O 1
ATOM 674 N N . GLY A 1 94 ? 12.837 -8.119 -7.515 1.00 77.12 94 GLY A N 1
ATOM 675 C CA . GLY A 1 94 ? 12.852 -7.380 -8.782 1.00 77.12 94 GLY A CA 1
ATOM 676 C C . GLY A 1 94 ? 11.462 -6.920 -9.232 1.00 77.12 94 GLY A C 1
ATOM 677 O O . GLY A 1 94 ? 11.343 -5.944 -9.967 1.00 77.12 94 GLY A O 1
ATOM 678 N N . ARG A 1 95 ? 10.398 -7.574 -8.753 1.00 80.50 95 ARG A N 1
ATOM 679 C CA . ARG A 1 95 ? 9.005 -7.243 -9.084 1.00 80.50 95 ARG A CA 1
ATOM 680 C C . ARG A 1 95 ? 8.521 -5.928 -8.490 1.00 80.50 95 ARG A C 1
ATOM 682 O O . ARG A 1 95 ? 7.636 -5.293 -9.066 1.00 80.50 95 ARG A O 1
ATOM 689 N N . SER A 1 96 ? 8.994 -5.582 -7.294 1.00 82.19 96 SER A N 1
ATOM 690 C CA . SER A 1 96 ? 8.461 -4.471 -6.504 1.00 82.19 96 SER A CA 1
ATOM 691 C C . SER A 1 96 ? 9.591 -3.623 -5.937 1.00 82.19 96 SER A C 1
ATOM 693 O O . SER A 1 96 ? 10.335 -4.067 -5.071 1.00 82.19 96 SER A O 1
ATOM 695 N N . ALA A 1 97 ? 9.656 -2.363 -6.362 1.00 86.44 97 ALA A N 1
ATOM 696 C CA . ALA A 1 97 ? 10.530 -1.363 -5.753 1.00 86.44 97 ALA A CA 1
ATOM 697 C C . ALA A 1 97 ? 10.034 -0.938 -4.354 1.00 86.44 97 ALA A C 1
ATOM 699 O O . ALA A 1 97 ? 10.801 -0.451 -3.526 1.00 86.44 97 ALA A O 1
ATOM 700 N N . LEU A 1 98 ? 8.737 -1.110 -4.088 1.00 91.50 98 LEU A N 1
ATOM 701 C CA . LEU A 1 98 ? 8.088 -0.804 -2.819 1.00 91.50 98 LEU A CA 1
ATOM 702 C C . LEU A 1 98 ? 7.225 -1.982 -2.380 1.00 91.50 98 LEU A C 1
ATOM 704 O O . LEU A 1 98 ? 6.432 -2.483 -3.173 1.00 91.50 98 LEU A O 1
ATOM 708 N N . PHE A 1 99 ? 7.313 -2.374 -1.111 1.00 92.88 99 PHE A N 1
ATOM 709 C CA . PHE A 1 99 ? 6.351 -3.286 -0.500 1.00 92.88 99 PHE A CA 1
ATOM 710 C C . PHE A 1 99 ? 6.200 -3.020 0.998 1.00 92.88 99 PHE A C 1
ATOM 712 O O . PHE A 1 99 ? 7.177 -2.749 1.696 1.00 92.88 99 PHE A O 1
ATOM 719 N N . SER A 1 100 ? 4.964 -3.101 1.484 1.00 92.19 100 SER A N 1
ATOM 720 C CA . SER A 1 100 ? 4.648 -3.162 2.908 1.00 92.19 100 SER A CA 1
ATOM 721 C C . SER A 1 100 ? 3.330 -3.905 3.118 1.00 92.19 100 SER A C 1
ATOM 723 O O . SER A 1 100 ? 2.343 -3.670 2.415 1.00 92.19 100 SER A O 1
ATOM 725 N N . THR A 1 101 ? 3.283 -4.783 4.115 1.00 93.56 101 THR A N 1
ATOM 726 C CA . THR A 1 101 ? 2.006 -5.265 4.649 1.00 93.56 101 THR A CA 1
ATOM 727 C C . THR A 1 101 ? 1.369 -4.210 5.547 1.00 93.56 101 THR A C 1
ATOM 729 O O . THR A 1 101 ? 2.046 -3.504 6.291 1.00 93.56 101 THR A O 1
ATOM 732 N N . LEU A 1 102 ? 0.046 -4.130 5.519 1.00 94.44 102 LEU A N 1
ATOM 733 C CA . LEU A 1 102 ? -0.748 -3.192 6.296 1.00 94.44 102 LEU A CA 1
ATOM 734 C C . LEU A 1 102 ? -1.380 -3.916 7.482 1.00 94.44 102 LEU A C 1
ATOM 736 O O . LEU A 1 102 ? -1.843 -5.049 7.347 1.00 94.44 102 LEU A O 1
ATOM 740 N N . VAL A 1 103 ? -1.443 -3.261 8.639 1.00 91.38 103 VAL A N 1
ATOM 741 C CA . VAL A 1 103 ? -2.023 -3.852 9.858 1.00 91.38 103 VAL A CA 1
ATOM 742 C C . VAL A 1 103 ? -3.027 -2.919 10.524 1.00 91.38 103 VAL A C 1
ATOM 744 O O . VAL A 1 103 ? -2.900 -1.694 10.474 1.00 91.38 103 VAL A O 1
ATOM 747 N N . ASP A 1 104 ? -4.037 -3.499 11.166 1.00 86.19 104 ASP A N 1
ATOM 748 C CA . ASP A 1 104 ? -4.977 -2.776 12.026 1.00 86.19 104 ASP A CA 1
ATOM 749 C C . ASP A 1 104 ? -4.958 -3.422 13.413 1.00 86.19 104 ASP A C 1
ATOM 751 O O . ASP A 1 104 ? -5.214 -4.613 13.570 1.00 86.19 104 ASP A O 1
ATOM 755 N N . GLY A 1 105 ? -4.579 -2.651 14.430 1.00 77.81 105 GLY A N 1
ATOM 756 C CA . GLY A 1 105 ? -4.301 -3.199 15.757 1.00 77.81 105 GLY A CA 1
ATOM 757 C C . GLY A 1 105 ? -3.020 -4.037 15.801 1.00 77.81 105 GLY A C 1
ATOM 758 O O . GLY A 1 105 ? -2.029 -3.701 15.152 1.00 77.81 105 GLY A O 1
ATOM 759 N N . SER A 1 106 ? -3.009 -5.072 16.645 1.00 72.00 106 SER A N 1
ATOM 760 C CA . SER A 1 106 ? -1.821 -5.889 16.910 1.00 72.00 106 SER A CA 1
ATOM 761 C C . SER A 1 106 ? -1.740 -7.158 16.070 1.00 72.00 106 SER A C 1
ATOM 763 O O . SER A 1 106 ? -0.629 -7.616 15.833 1.00 72.00 106 SER A O 1
ATOM 765 N N . THR A 1 107 ? -2.853 -7.756 15.644 1.00 77.12 107 THR A N 1
ATOM 766 C CA . THR A 1 107 ? -2.886 -9.127 15.089 1.00 77.12 107 THR A CA 1
ATOM 767 C C . THR A 1 107 ? -3.495 -9.241 13.698 1.00 77.12 107 THR A C 1
ATOM 769 O O . THR A 1 107 ? -3.289 -10.260 13.046 1.00 77.12 107 THR A O 1
ATOM 772 N N . GLN A 1 108 ? -4.234 -8.234 13.229 1.00 87.81 108 GLN A N 1
ATOM 773 C CA . GLN A 1 108 ? -4.966 -8.333 11.969 1.00 87.81 108 GLN A CA 1
ATOM 774 C C . GLN A 1 108 ? -4.156 -7.776 10.805 1.00 87.81 108 GLN A C 1
ATOM 776 O O . GLN A 1 108 ? -3.671 -6.639 10.847 1.00 87.81 108 GLN A O 1
ATOM 781 N N . TRP A 1 109 ? -4.086 -8.564 9.735 1.00 94.12 109 TRP A N 1
ATOM 782 C CA . TRP A 1 109 ? -3.671 -8.067 8.436 1.00 94.12 109 TRP A CA 1
ATOM 783 C C . TRP A 1 109 ? -4.798 -7.218 7.856 1.00 94.12 109 TRP A C 1
ATOM 785 O O . TRP A 1 109 ? -5.952 -7.634 7.775 1.00 94.12 109 TRP A O 1
ATOM 795 N N . ALA A 1 110 ? -4.473 -5.988 7.486 1.00 95.44 110 ALA A N 1
ATOM 796 C CA . ALA A 1 110 ? -5.437 -5.017 6.991 1.00 95.44 110 ALA A CA 1
ATOM 797 C C . ALA A 1 110 ? -5.301 -4.744 5.494 1.00 95.44 110 ALA A C 1
ATOM 799 O O . ALA A 1 110 ? -6.106 -3.987 4.951 1.00 95.44 110 ALA A O 1
ATOM 800 N N . GLY A 1 111 ? -4.297 -5.335 4.846 1.00 97.06 111 GLY A N 1
ATOM 801 C CA . GLY A 1 111 ? -4.017 -5.121 3.439 1.00 97.06 111 GLY A CA 1
ATOM 802 C C . GLY A 1 111 ? -2.539 -5.221 3.092 1.00 97.06 111 GLY A C 1
ATOM 803 O O . GLY A 1 111 ? -1.693 -5.514 3.931 1.00 97.06 111 GLY A O 1
ATOM 804 N N . SER A 1 112 ? -2.209 -4.922 1.851 1.00 96.88 112 SER A N 1
ATOM 805 C CA . SER A 1 112 ? -0.830 -4.804 1.387 1.00 96.88 112 SER A CA 1
ATOM 806 C C . SER A 1 112 ? -0.722 -3.673 0.382 1.00 96.88 112 SER A C 1
ATOM 808 O O . SER A 1 112 ? -1.701 -3.288 -0.259 1.00 96.88 112 SER A O 1
ATOM 810 N N . ILE A 1 113 ? 0.483 -3.138 0.253 1.00 96.81 113 ILE A N 1
ATOM 811 C CA . ILE A 1 113 ? 0.835 -2.228 -0.821 1.00 96.81 113 ILE A CA 1
ATOM 812 C C . ILE A 1 113 ? 2.123 -2.711 -1.472 1.00 96.81 113 ILE A C 1
ATOM 814 O O . ILE A 1 113 ? 3.122 -2.922 -0.789 1.00 96.81 113 ILE A O 1
ATOM 818 N N . SER A 1 114 ? 2.090 -2.857 -2.790 1.00 95.56 114 SER A N 1
ATOM 819 C CA . SER A 1 114 ? 3.261 -3.076 -3.636 1.00 95.56 114 SER A CA 1
ATOM 820 C C . SER A 1 114 ? 3.338 -1.964 -4.668 1.00 95.56 114 SER A C 1
ATOM 822 O O . SER A 1 114 ? 2.306 -1.479 -5.132 1.00 95.56 114 SER A O 1
ATOM 824 N N . GLY A 1 115 ? 4.545 -1.560 -5.045 1.00 95.06 115 GLY A N 1
ATOM 825 C CA . GLY A 1 115 ? 4.762 -0.517 -6.037 1.00 95.06 115 GLY A CA 1
ATOM 826 C C . GLY A 1 115 ? 5.967 -0.791 -6.923 1.00 95.06 115 GLY A C 1
ATOM 827 O O . GLY A 1 115 ? 6.965 -1.353 -6.471 1.00 95.06 115 GLY A O 1
ATOM 828 N N . THR A 1 116 ? 5.878 -0.363 -8.176 1.00 94.62 116 THR A N 1
ATOM 829 C CA . THR A 1 116 ? 6.971 -0.389 -9.151 1.00 94.62 116 THR A CA 1
ATOM 830 C C . THR A 1 116 ? 7.052 0.943 -9.894 1.00 94.62 116 THR A C 1
ATOM 832 O O . THR A 1 116 ? 6.050 1.650 -10.024 1.00 94.62 116 THR A O 1
ATOM 835 N N . ILE A 1 117 ? 8.258 1.296 -10.335 1.00 93.50 117 ILE A N 1
ATOM 836 C CA . ILE A 1 117 ? 8.516 2.496 -11.142 1.00 93.50 117 ILE A CA 1
ATOM 837 C C . ILE A 1 117 ? 8.104 2.224 -12.592 1.00 93.50 117 ILE A C 1
ATOM 839 O O . ILE A 1 117 ? 7.382 3.021 -13.181 1.00 93.50 117 ILE A O 1
ATOM 843 N N . ASP A 1 118 ? 8.471 1.048 -13.106 1.00 89.50 118 ASP A N 1
ATOM 844 C CA . ASP A 1 118 ? 8.260 0.645 -14.494 1.00 89.50 118 ASP A CA 1
ATOM 845 C C . ASP A 1 118 ? 7.358 -0.601 -14.539 1.00 89.50 118 ASP A C 1
ATOM 847 O O . ASP A 1 118 ? 7.846 -1.737 -14.523 1.00 89.50 118 ASP A O 1
ATOM 851 N N . PRO A 1 119 ? 6.021 -0.441 -14.506 1.00 87.56 119 PRO A N 1
ATOM 852 C CA . PRO A 1 119 ? 5.113 -1.578 -14.578 1.00 87.56 119 PRO A CA 1
ATOM 853 C C . PRO A 1 119 ? 5.142 -2.191 -15.982 1.00 87.56 119 PRO A C 1
ATOM 855 O O . PRO A 1 119 ? 4.799 -1.538 -16.965 1.00 87.56 119 PRO A O 1
ATOM 858 N N . ILE A 1 120 ? 5.480 -3.476 -16.073 1.00 86.31 120 ILE A N 1
ATOM 859 C CA . ILE A 1 120 ? 5.213 -4.261 -17.284 1.00 86.31 120 ILE A CA 1
ATOM 860 C C . ILE A 1 120 ? 3.708 -4.528 -17.429 1.00 86.31 120 ILE A C 1
ATOM 862 O O . ILE A 1 120 ? 2.954 -4.498 -16.446 1.00 86.31 120 ILE A O 1
ATOM 866 N N . GLU A 1 121 ? 3.263 -4.830 -18.649 1.00 83.19 121 GLU A N 1
ATOM 867 C CA . GLU A 1 121 ? 1.880 -5.236 -18.898 1.00 83.19 121 GLU A CA 1
ATOM 868 C C . GLU A 1 121 ? 1.484 -6.409 -17.983 1.00 83.19 121 GLU A C 1
ATOM 870 O O . GLU A 1 121 ? 2.241 -7.356 -17.773 1.00 83.19 121 GLU A O 1
ATOM 875 N N . GLY A 1 122 ? 0.302 -6.318 -17.368 1.00 86.00 122 GLY A N 1
ATOM 876 C CA . GLY A 1 122 ? -0.193 -7.351 -16.458 1.00 86.00 122 GLY A CA 1
ATOM 877 C C . GLY A 1 122 ? 0.468 -7.388 -15.074 1.00 86.00 122 GLY A C 1
ATOM 878 O O . GLY A 1 122 ? 0.087 -8.242 -14.273 1.00 86.00 122 GLY A O 1
ATOM 879 N N . TRP A 1 123 ? 1.377 -6.461 -14.730 1.00 92.50 123 TRP A N 1
ATOM 880 C CA . TRP A 1 123 ? 2.037 -6.433 -13.414 1.00 92.50 123 TRP A CA 1
ATOM 881 C C . TRP A 1 123 ? 1.036 -6.526 -12.251 1.00 92.50 123 TRP A C 1
ATOM 883 O O . TRP A 1 123 ? 1.174 -7.403 -11.399 1.00 92.50 123 TRP A O 1
ATOM 893 N N . TRP A 1 124 ? -0.036 -5.723 -12.257 1.00 94.25 124 TRP A N 1
ATOM 894 C CA . TRP A 1 124 ? -1.083 -5.784 -11.225 1.00 94.25 124 TRP A CA 1
ATOM 895 C C . TRP A 1 124 ? -1.752 -7.159 -11.105 1.00 94.25 124 TRP A C 1
ATOM 897 O O . TRP A 1 124 ? -2.096 -7.570 -10.000 1.00 94.25 124 TRP A O 1
ATOM 907 N N . CYS A 1 125 ? -1.939 -7.890 -12.206 1.00 91.50 125 CYS A N 1
ATOM 908 C CA . CYS A 1 125 ? -2.604 -9.197 -12.189 1.00 91.50 125 CYS A CA 1
ATOM 909 C C . CYS A 1 125 ? -1.792 -10.261 -11.441 1.00 91.50 125 CYS A C 1
ATOM 911 O O . CYS A 1 125 ? -2.360 -11.233 -10.952 1.00 91.50 125 CYS A O 1
ATOM 913 N N . GLY A 1 126 ? -0.474 -10.077 -11.339 1.00 90.50 126 GLY A N 1
ATOM 914 C CA . GLY A 1 126 ? 0.396 -10.987 -10.602 1.00 90.50 126 GLY A CA 1
ATOM 915 C C . GLY A 1 126 ? 0.534 -10.674 -9.111 1.00 90.50 126 GLY A C 1
ATOM 916 O O . GLY A 1 126 ? 1.369 -11.305 -8.471 1.00 90.50 126 GLY A O 1
ATOM 917 N N . ASP A 1 127 ? -0.179 -9.680 -8.561 1.00 93.88 127 ASP A N 1
ATOM 918 C CA . ASP A 1 127 ? -0.090 -9.367 -7.129 1.00 93.88 127 ASP A CA 1
ATOM 919 C C . ASP A 1 127 ? -0.575 -10.567 -6.288 1.00 93.88 127 ASP A C 1
ATOM 921 O O . ASP A 1 127 ? -1.763 -10.908 -6.346 1.00 93.88 127 ASP A O 1
ATOM 925 N N . PRO A 1 128 ? 0.303 -11.197 -5.478 1.00 94.31 128 PRO A N 1
ATOM 926 C CA . PRO A 1 128 ? -0.064 -12.351 -4.661 1.00 94.31 128 PRO A CA 1
ATOM 927 C C . PRO A 1 128 ? -1.203 -12.071 -3.673 1.00 94.31 128 PRO A C 1
ATOM 929 O O . PRO A 1 128 ? -1.953 -12.983 -3.324 1.00 94.31 128 PRO A O 1
ATOM 932 N N . PHE A 1 129 ? -1.366 -10.818 -3.241 1.00 95.88 129 PHE A N 1
ATOM 933 C CA . PHE A 1 129 ? -2.396 -10.424 -2.283 1.00 95.88 129 PHE A CA 1
ATOM 934 C C . PHE A 1 129 ? -3.766 -10.177 -2.917 1.00 95.88 129 PHE A C 1
ATOM 936 O O . PHE A 1 129 ? -4.755 -10.129 -2.188 1.00 95.88 129 PHE A O 1
ATOM 943 N N . ALA A 1 130 ? -3.873 -10.068 -4.247 1.00 95.56 130 ALA A N 1
ATOM 944 C CA . ALA A 1 130 ? -5.128 -9.719 -4.925 1.00 95.56 130 ALA A CA 1
ATOM 945 C C . ALA A 1 130 ? -6.279 -10.713 -4.664 1.00 95.56 130 ALA A C 1
ATOM 947 O O . ALA A 1 130 ? -7.444 -10.390 -4.876 1.00 95.56 130 ALA A O 1
ATOM 948 N N . ARG A 1 131 ? -5.968 -11.923 -4.181 1.00 94.06 131 ARG A N 1
ATOM 949 C CA . ARG A 1 131 ? -6.956 -12.948 -3.805 1.00 94.06 131 ARG A CA 1
ATOM 950 C C . ARG A 1 131 ? -7.551 -12.748 -2.407 1.00 94.06 131 ARG A C 1
ATOM 952 O O . ARG A 1 131 ? -8.545 -13.388 -2.087 1.00 94.06 131 ARG A O 1
ATOM 959 N N . LEU A 1 132 ? -6.947 -11.896 -1.577 1.00 95.19 132 LEU A N 1
ATOM 960 C CA . LEU A 1 132 ? -7.312 -11.705 -0.167 1.00 95.19 132 LEU A CA 1
ATOM 961 C C . LEU A 1 132 ? -8.235 -10.500 0.066 1.00 95.19 132 LEU A C 1
ATOM 963 O O . LEU A 1 132 ? -8.668 -10.259 1.191 1.00 95.19 132 LEU A O 1
ATOM 967 N N . GLY A 1 133 ? -8.542 -9.726 -0.975 1.00 94.50 133 GLY A N 1
ATOM 968 C CA . GLY A 1 133 ? -9.461 -8.599 -0.881 1.00 94.50 133 GLY A CA 1
ATOM 969 C C . GLY A 1 133 ? -9.487 -7.734 -2.141 1.00 94.50 133 GLY A C 1
ATOM 970 O O . GLY A 1 133 ? -8.775 -8.018 -3.104 1.00 94.50 133 GLY A O 1
ATOM 971 N N . PRO A 1 134 ? -10.294 -6.660 -2.140 1.00 96.38 134 PRO A N 1
ATOM 972 C CA . PRO A 1 134 ? -10.339 -5.703 -3.237 1.00 96.38 134 PRO A CA 1
ATOM 973 C C . PRO A 1 134 ? -8.955 -5.126 -3.548 1.00 96.38 134 PRO A C 1
ATOM 975 O O . PRO A 1 134 ? -8.293 -4.574 -2.665 1.00 96.38 134 PRO A O 1
ATOM 978 N N . GLN A 1 135 ? -8.551 -5.238 -4.815 1.00 97.69 135 GLN A N 1
ATOM 979 C CA . GLN A 1 135 ? -7.329 -4.649 -5.349 1.00 97.69 135 GLN A CA 1
ATOM 980 C C . GLN A 1 135 ? -7.634 -3.292 -5.990 1.00 97.69 135 GLN A C 1
ATOM 982 O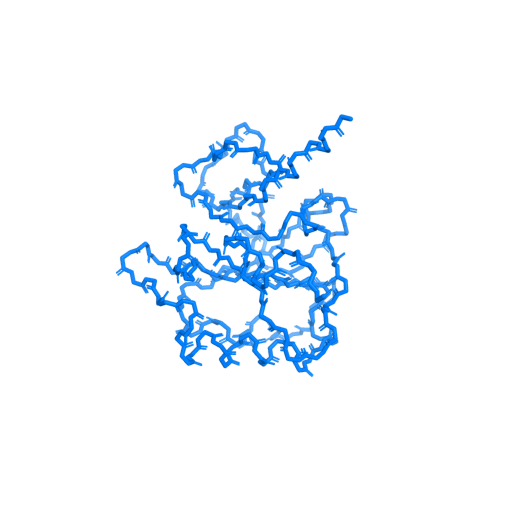 O . GLN A 1 135 ? -8.414 -3.191 -6.937 1.00 97.69 135 GLN A O 1
ATOM 987 N N . PHE A 1 136 ? -6.942 -2.259 -5.529 1.00 97.81 136 PHE A N 1
ATOM 988 C CA . PHE A 1 136 ? -6.927 -0.932 -6.120 1.00 97.81 136 PHE A CA 1
ATOM 989 C C . PHE A 1 136 ? -5.647 -0.774 -6.939 1.00 97.81 136 PHE A C 1
ATOM 991 O O . PHE A 1 136 ? -4.537 -0.826 -6.405 1.00 97.81 136 PHE A O 1
ATOM 998 N N . ARG A 1 137 ? -5.809 -0.595 -8.251 1.00 97.50 137 ARG A N 1
ATOM 999 C CA . ARG A 1 137 ? -4.714 -0.324 -9.188 1.00 97.50 137 ARG A CA 1
ATOM 1000 C C . ARG A 1 137 ? -4.586 1.181 -9.322 1.00 97.50 137 ARG A C 1
ATOM 1002 O O . ARG A 1 137 ? -5.513 1.821 -9.815 1.00 97.50 137 ARG A O 1
ATOM 1009 N N . LEU A 1 138 ? -3.487 1.733 -8.829 1.00 98.06 138 LEU A N 1
ATOM 1010 C CA . LEU A 1 138 ? -3.318 3.171 -8.669 1.00 98.06 138 LEU A CA 1
ATOM 1011 C C . LEU A 1 138 ? -2.022 3.636 -9.325 1.00 98.06 138 LEU A C 1
ATOM 1013 O O . LEU A 1 138 ? -1.002 2.957 -9.253 1.00 98.06 138 LEU A O 1
ATOM 1017 N N . LEU A 1 139 ? -2.059 4.819 -9.918 1.00 97.94 139 LEU A N 1
ATOM 1018 C CA . LEU A 1 139 ? -0.892 5.615 -10.253 1.00 97.94 139 LEU A CA 1
ATOM 1019 C C . LEU A 1 139 ? -0.748 6.668 -9.156 1.00 97.94 139 LEU A C 1
ATOM 1021 O O . LEU A 1 139 ? -1.620 7.520 -8.957 1.00 97.94 139 LEU A O 1
ATOM 1025 N N . VAL A 1 140 ? 0.336 6.556 -8.397 1.00 97.88 140 VAL A N 1
ATOM 1026 C CA . VAL A 1 140 ? 0.643 7.429 -7.268 1.00 97.88 140 VAL A CA 1
ATOM 1027 C C .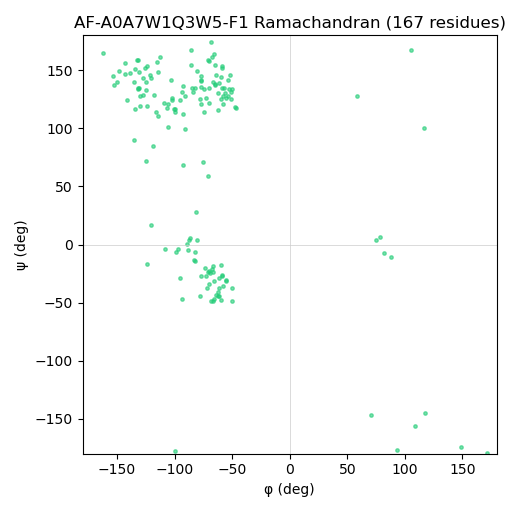 VAL A 1 140 ? 1.703 8.434 -7.714 1.00 97.88 140 VAL A C 1
ATOM 1029 O O . VAL A 1 140 ? 2.749 8.018 -8.219 1.00 97.88 140 VAL A O 1
ATOM 1032 N N . PRO A 1 141 ? 1.467 9.749 -7.551 1.00 97.50 141 PRO A N 1
ATOM 1033 C CA . PRO A 1 141 ? 2.429 10.752 -7.981 1.00 97.50 141 PRO A CA 1
ATOM 1034 C C . PRO A 1 141 ? 3.709 10.709 -7.137 1.00 97.50 141 PRO A C 1
ATOM 1036 O O . PRO A 1 141 ? 3.740 10.178 -6.023 1.00 97.50 141 PRO A O 1
ATOM 1039 N N . ALA A 1 142 ? 4.772 11.306 -7.675 1.00 97.12 142 ALA A N 1
ATOM 1040 C CA . ALA A 1 142 ? 6.041 11.436 -6.972 1.00 9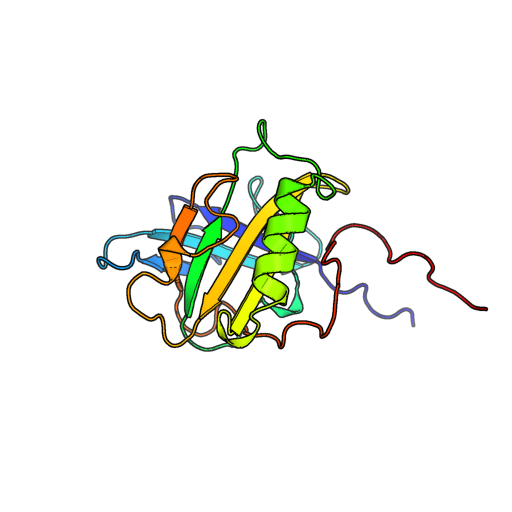7.12 142 ALA A CA 1
ATOM 1041 C C . ALA A 1 142 ? 5.882 12.197 -5.646 1.00 97.12 142 ALA A C 1
ATOM 1043 O O . ALA A 1 142 ? 4.995 13.034 -5.481 1.00 97.12 142 ALA A O 1
ATOM 1044 N N . GLY A 1 143 ? 6.769 11.919 -4.694 1.00 95.50 143 GLY A N 1
ATOM 1045 C CA . GLY A 1 143 ? 6.789 12.584 -3.392 1.00 95.50 143 GLY A CA 1
ATOM 1046 C C . GLY A 1 143 ? 5.906 11.942 -2.318 1.00 95.50 143 GLY A C 1
ATOM 1047 O O . GLY A 1 143 ? 6.018 12.318 -1.150 1.00 95.50 143 GLY A O 1
ATOM 1048 N N . VAL A 1 144 ? 5.049 10.988 -2.695 1.00 95.88 144 VAL A N 1
ATOM 1049 C CA . VAL A 1 144 ? 4.038 10.382 -1.813 1.00 95.88 144 VAL A CA 1
ATOM 1050 C C . VAL A 1 144 ? 4.540 9.106 -1.140 1.00 95.88 144 VAL A C 1
ATOM 1052 O O . VAL A 1 144 ? 4.383 8.928 0.071 1.00 95.88 144 VAL A O 1
ATOM 1055 N N . LEU A 1 145 ? 5.145 8.218 -1.925 1.00 96.19 145 LEU A N 1
ATOM 1056 C CA . LEU A 1 145 ? 5.682 6.939 -1.480 1.00 96.19 145 LEU A CA 1
ATOM 1057 C C . LEU A 1 145 ? 7.174 6.866 -1.778 1.00 96.19 145 LEU A C 1
ATOM 1059 O O . LEU A 1 145 ? 7.636 7.334 -2.817 1.00 96.19 145 LEU A O 1
ATOM 1063 N N . ARG A 1 146 ? 7.920 6.235 -0.875 1.00 93.88 146 ARG A N 1
ATOM 1064 C CA . ARG A 1 146 ? 9.362 6.043 -0.977 1.00 93.88 146 ARG A CA 1
ATOM 1065 C C . ARG A 1 146 ? 9.670 4.550 -1.114 1.00 93.88 146 ARG A C 1
ATOM 1067 O O . ARG A 1 146 ? 9.479 3.824 -0.143 1.00 93.88 146 ARG A O 1
ATOM 1074 N N . PRO A 1 147 ? 10.148 4.081 -2.280 1.00 91.19 147 PRO A N 1
ATOM 1075 C CA . PRO A 1 147 ? 10.754 2.761 -2.419 1.00 91.19 147 PRO A CA 1
ATOM 1076 C C . PRO A 1 147 ? 11.824 2.533 -1.350 1.00 91.19 147 PRO A C 1
ATOM 1078 O O . PRO A 1 147 ? 12.655 3.408 -1.099 1.00 91.19 147 PRO A O 1
ATOM 1081 N N . VAL A 1 148 ? 11.796 1.365 -0.717 1.00 84.56 148 VAL A N 1
ATOM 1082 C CA . VAL A 1 148 ? 12.792 0.937 0.270 1.00 84.56 148 VAL A CA 1
ATOM 1083 C C . VAL A 1 148 ? 13.214 -0.475 -0.120 1.00 84.56 148 VAL A C 1
ATOM 1085 O O . VAL A 1 148 ? 12.330 -1.282 -0.418 1.00 84.56 148 VAL A O 1
ATOM 1088 N N . PRO A 1 149 ? 14.525 -0.791 -0.131 1.00 78.56 149 PRO A N 1
ATOM 1089 C CA . PRO A 1 149 ? 14.986 -2.143 -0.405 1.00 78.56 149 PRO A CA 1
ATOM 1090 C C . PRO A 1 149 ? 14.263 -3.155 0.479 1.00 78.56 149 PRO A C 1
ATOM 1092 O O . PRO A 1 149 ? 14.162 -2.972 1.695 1.00 78.56 149 PRO A O 1
ATOM 1095 N N . LEU A 1 150 ? 13.753 -4.217 -0.139 1.00 74.12 150 LEU A N 1
ATOM 1096 C CA . LEU A 1 150 ? 13.097 -5.281 0.605 1.00 74.12 150 LEU A CA 1
ATOM 1097 C C . LEU A 1 150 ? 14.127 -6.003 1.475 1.00 74.12 150 LEU A C 1
ATOM 1099 O O . LEU A 1 150 ? 15.261 -6.211 1.030 1.00 74.12 150 LEU A O 1
ATOM 1103 N N . PRO A 1 151 ? 13.767 -6.375 2.715 1.00 67.19 151 PRO A N 1
ATOM 1104 C CA . PRO A 1 151 ? 14.676 -7.117 3.572 1.00 67.19 151 PRO A CA 1
ATOM 1105 C C . PRO A 1 151 ? 15.064 -8.432 2.890 1.00 67.19 151 PRO A C 1
ATOM 1107 O O . PRO A 1 151 ? 14.212 -9.139 2.351 1.00 67.19 151 PRO A O 1
ATOM 1110 N N . ALA A 1 152 ? 16.355 -8.764 2.919 1.00 54.69 152 ALA A N 1
ATOM 1111 C CA . ALA A 1 152 ? 16.836 -10.045 2.423 1.00 54.69 152 ALA A CA 1
ATOM 1112 C C . ALA A 1 152 ? 16.378 -11.185 3.353 1.00 54.69 152 ALA A C 1
ATOM 1114 O O . ALA A 1 152 ? 16.512 -11.087 4.574 1.00 54.69 152 ALA A O 1
ATOM 1115 N N . GLY A 1 153 ? 15.884 -12.285 2.777 1.00 44.50 153 GLY A N 1
ATOM 1116 C CA . GLY A 1 153 ? 15.517 -13.503 3.511 1.00 44.50 153 GLY A CA 1
ATOM 1117 C C . GLY A 1 153 ? 14.041 -13.593 3.944 1.00 44.50 153 GLY A C 1
ATOM 1118 O O . GLY A 1 153 ? 13.231 -12.732 3.598 1.00 44.50 153 GLY A O 1
ATOM 1119 N N . PRO A 1 154 ? 13.650 -14.660 4.672 1.00 40.38 154 PRO A N 1
ATOM 1120 C CA . PRO A 1 154 ? 12.269 -14.912 5.091 1.00 40.38 154 PRO A CA 1
ATOM 1121 C C . PRO A 1 154 ? 11.869 -13.985 6.255 1.00 40.38 154 PRO A C 1
ATOM 1123 O O . PRO A 1 154 ? 11.767 -14.401 7.407 1.00 40.38 154 PRO A O 1
ATOM 1126 N N . GLY A 1 155 ? 11.694 -12.696 5.966 1.00 51.41 155 GLY A N 1
ATOM 1127 C CA . GLY A 1 155 ? 11.279 -11.689 6.940 1.00 51.41 155 GLY A CA 1
ATOM 1128 C C . GLY A 1 155 ? 9.768 -11.689 7.196 1.00 51.41 155 GLY A C 1
ATOM 1129 O O . GLY A 1 155 ? 8.973 -11.971 6.303 1.00 51.41 155 GLY A O 1
ATOM 1130 N N . HIS A 1 156 ? 9.365 -11.318 8.414 1.00 53.00 156 HIS A N 1
ATOM 1131 C CA . HIS A 1 156 ? 7.983 -10.958 8.744 1.00 53.00 156 HIS A CA 1
ATOM 1132 C C . HIS A 1 156 ? 7.886 -9.439 8.923 1.00 53.00 156 HIS A C 1
ATOM 1134 O O . HIS A 1 156 ? 8.538 -8.878 9.802 1.00 53.00 156 HIS A O 1
ATOM 1140 N N . GLN A 1 157 ? 7.052 -8.763 8.131 1.00 57.50 157 GLN A N 1
ATOM 1141 C CA . GLN A 1 157 ? 6.818 -7.319 8.257 1.00 57.50 157 GLN A CA 1
ATOM 1142 C C . GLN A 1 157 ? 5.617 -7.016 9.162 1.00 57.50 157 GLN A C 1
ATOM 1144 O O . GLN A 1 157 ? 4.575 -6.537 8.728 1.00 57.50 157 GLN A O 1
ATOM 1149 N N . ARG A 1 158 ? 5.729 -7.286 10.463 1.00 54.75 158 ARG A N 1
ATOM 1150 C CA . ARG A 1 158 ? 4.659 -6.917 11.401 1.00 54.75 158 ARG A CA 1
ATOM 1151 C C . ARG A 1 158 ? 4.907 -5.517 11.960 1.00 54.75 158 ARG A C 1
ATOM 1153 O O . ARG A 1 158 ? 5.652 -5.344 12.916 1.00 54.75 158 ARG A O 1
ATOM 1160 N N . HIS A 1 159 ? 4.231 -4.510 11.409 1.00 56.97 159 HIS A N 1
ATOM 1161 C CA . HIS A 1 159 ? 4.331 -3.108 11.861 1.00 56.97 159 HIS A CA 1
ATOM 1162 C C . HIS A 1 159 ? 3.459 -2.800 13.100 1.00 56.97 159 HIS A C 1
ATOM 1164 O O . HIS A 1 159 ? 2.986 -1.679 13.315 1.00 56.97 159 HIS A O 1
ATOM 1170 N N . SER A 1 160 ? 3.217 -3.817 13.930 1.00 45.81 160 SER A N 1
ATOM 1171 C CA . SER A 1 160 ? 2.443 -3.727 15.164 1.00 45.81 160 SER A CA 1
ATOM 1172 C C . SER A 1 160 ? 3.064 -4.587 16.264 1.00 45.81 160 SER A C 1
ATOM 1174 O O . SER A 1 160 ? 3.194 -5.798 16.099 1.00 45.81 160 SER A O 1
ATOM 1176 N N . GLY A 1 161 ? 3.363 -3.962 17.404 1.00 48.50 161 GLY A N 1
ATOM 1177 C CA . GLY A 1 161 ? 4.009 -4.604 18.552 1.00 48.50 161 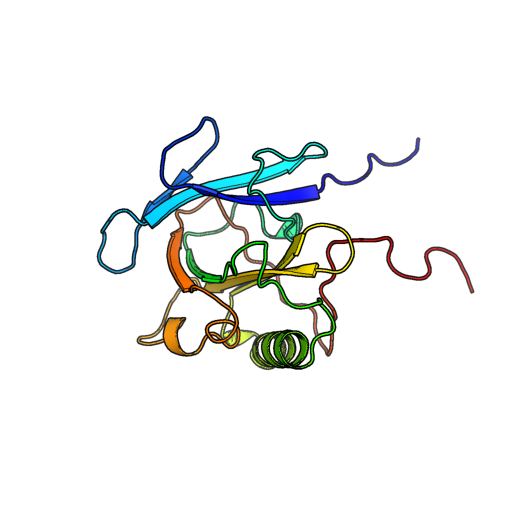GLY A CA 1
ATOM 1178 C C . GLY A 1 161 ? 5.480 -4.207 18.693 1.00 48.50 161 GLY A C 1
ATOM 1179 O O . GLY A 1 161 ? 6.052 -3.590 17.798 1.00 48.50 161 GLY A O 1
ATOM 1180 N N . ALA A 1 162 ? 6.070 -4.523 19.845 1.00 42.84 162 ALA A N 1
ATOM 1181 C CA . ALA A 1 162 ? 7.516 -4.484 20.030 1.00 42.84 162 ALA A CA 1
ATOM 1182 C C . ALA A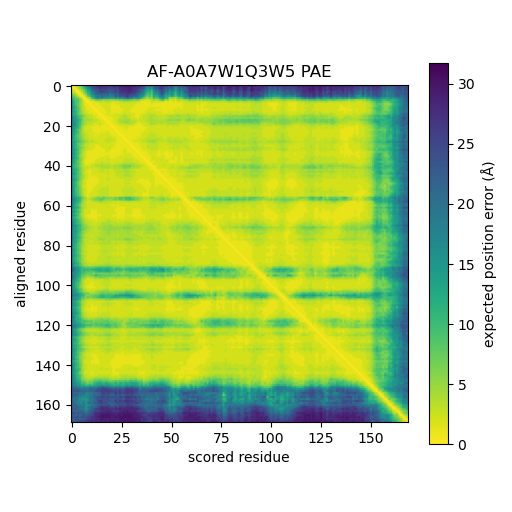 1 162 ? 8.140 -5.731 19.362 1.00 42.84 162 ALA A C 1
ATOM 1184 O O . ALA A 1 162 ? 7.579 -6.817 19.540 1.00 42.84 162 ALA A O 1
ATOM 1185 N N . PRO A 1 163 ? 9.253 -5.627 18.606 1.00 42.97 163 PRO A N 1
ATOM 1186 C CA . PRO A 1 163 ? 10.035 -6.794 18.211 1.00 42.97 163 PRO A CA 1
ATOM 1187 C C . PRO A 1 163 ? 10.414 -7.599 19.460 1.00 42.97 163 PRO A C 1
ATOM 1189 O O . PRO A 1 163 ? 10.928 -7.056 20.438 1.00 42.97 163 PRO A O 1
ATOM 1192 N N . TRP A 1 164 ? 10.118 -8.895 19.448 1.00 34.75 164 TRP A N 1
ATOM 1193 C CA . TRP A 1 164 ? 10.516 -9.812 20.513 1.00 34.75 164 TRP A CA 1
ATOM 1194 C C . TRP A 1 164 ? 11.948 -10.329 20.270 1.00 34.75 164 TRP A C 1
ATOM 1196 O O . TRP A 1 164 ? 12.207 -10.785 19.156 1.00 34.75 164 TRP A O 1
ATOM 1206 N N . PRO A 1 165 ? 12.841 -10.365 21.283 1.00 48.94 165 PRO A N 1
ATOM 1207 C CA . PRO A 1 165 ? 12.912 -9.512 22.466 1.00 48.94 165 PRO A CA 1
ATOM 1208 C C . PRO A 1 165 ? 13.837 -8.302 22.235 1.00 48.94 165 PRO A C 1
ATOM 1210 O O . PRO A 1 165 ? 14.962 -8.421 21.749 1.00 48.94 165 PRO A O 1
ATOM 1213 N N . TRP A 1 166 ? 13.390 -7.128 22.678 1.00 39.00 166 TRP A N 1
ATOM 1214 C CA . TRP A 1 166 ? 14.281 -6.017 23.002 1.00 39.00 166 TRP A CA 1
ATOM 1215 C C . TRP A 1 166 ? 14.991 -6.319 24.328 1.00 39.00 166 TRP A C 1
ATOM 1217 O O . TRP A 1 166 ? 14.351 -6.333 25.376 1.00 39.00 166 TRP A O 1
ATOM 1227 N N . GLY A 1 167 ? 16.313 -6.502 24.279 1.00 34.94 167 GLY A N 1
ATOM 1228 C CA . GLY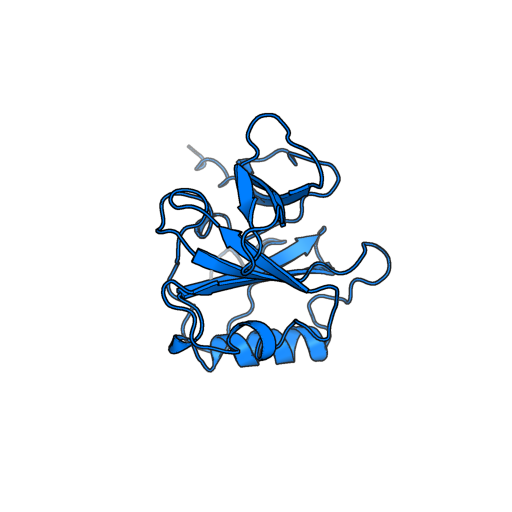 A 1 167 ? 17.183 -6.463 25.458 1.00 34.94 167 GLY A CA 1
ATOM 1229 C C . GLY A 1 167 ? 17.898 -7.775 25.790 1.00 34.94 167 GLY A C 1
ATOM 1230 O O . GLY A 1 167 ? 17.329 -8.615 26.469 1.00 34.94 167 GLY A O 1
ATOM 1231 N N . ARG A 1 168 ? 19.179 -7.825 25.384 1.00 36.72 168 ARG A N 1
ATOM 1232 C CA . ARG A 1 168 ? 20.310 -8.653 25.868 1.00 36.72 168 ARG A CA 1
ATOM 1233 C C . ARG A 1 168 ? 20.179 -10.190 25.834 1.00 36.72 168 ARG A C 1
ATOM 1235 O O . ARG A 1 168 ? 19.278 -10.765 26.431 1.00 36.72 168 ARG A O 1
ATOM 1242 N N . PHE A 1 169 ? 21.186 -10.820 25.221 1.00 43.75 169 PHE A N 1
ATOM 1243 C CA . PHE A 1 169 ? 21.794 -12.043 25.757 1.00 43.75 169 PHE A CA 1
ATOM 1244 C C . PHE A 1 169 ? 22.842 -11.644 26.800 1.00 43.75 169 PHE A C 1
ATOM 1246 O O . PHE A 1 169 ? 23.439 -10.552 26.621 1.00 43.75 169 PHE A O 1
#

Radius of gyration: 15.55 Å; Cα contacts (8 Å, |Δi|>4): 359; chains: 1; bounding box: 37×37×46 Å

Foldseek 3Di:
DPDPDWFWKKKDFAQDDDVQWDWWAAPVRHTLGTIHIDGHNDHPDPRIWTKDNQFFWAFAKWWKKKFFADPVQWDWCPPPLNLVLVVVCLVCQVLFLDKIFTHDAATTGGIIMGIDPDDDPCSNVPRSCVVSGPIRGITGHGTGTHRDRDDHDSDRRRSHDDPPPDDDD

Sequence (169 aa):
MPEPIPGFGWLALLAQAQAGSVAVTKPDGSPGGHLVLAVRRGKPHRDAVRIAPEVVGKGPALAVSLVLPPRGTRPLFDDPAVVGAMQAVLRDPGRSALFSTLVDGSTQWAGSISGTIDPIEGWWCGDPFARLGPQFRLLVPAGVLRPVPLPAGPGHQRHSGAPWPWGRF

Nearest PDB structures (foldseek):
  3fp0-assembly1_A  TM=2.249E-01  e=4.766E+00  Fusarium sporotrichioides

Solvent-accessible surface area (backbone atoms only — not comparable to full-atom values): 9692 Å² total; per-residue (Å²): 130,84,75,78,78,77,48,43,15,35,40,32,82,32,87,59,86,52,94,80,42,42,76,27,24,25,88,88,67,48,86,57,30,16,39,34,68,47,72,37,83,70,82,89,46,97,78,41,30,32,34,54,43,76,41,57,26,85,23,64,46,29,42,30,42,36,25,51,33,56,88,92,66,47,52,48,47,84,33,68,70,50,46,50,23,52,50,57,50,62,75,41,59,88,74,36,51,22,73,39,51,21,30,47,74,72,57,33,31,42,31,38,39,38,24,21,75,78,72,56,91,65,50,74,79,67,43,64,52,51,84,68,28,56,64,46,60,32,39,40,55,56,48,54,38,17,64,47,86,76,73,85,68,98,75,81,73,68,84,40,78,79,73,87,80,81,76,80,134

Mean predicted aligned error: 6.9 Å

pLDDT: mean 85.44, std 17.2, range [34.75, 98.31]

Secondary structure (DSSP, 8-state):
-PPPPPPEEEEEEESS--TTEEEEE-TTSSEEEEEEEEEESS-SSTT-EEE-GGGBSS---EEEEEE---GGGPPBTT-HHHHHHHHHHHH-GGG-SEEEEEEETTTEEEEEEEEESSPPTTGGGG-GGGGSSPEEEEEEPTTSB---PPPSSS-----SSPPSP-S--